Protein 2ZC2 (pdb70)

Foldseek 3Di:
DVLVVLLCVLVVHDDPVVVVVVVCLCPVVVAASVNLVVLCVVCVVVVNNDDVSSVVSVVVCVVVVHRYVVVVND/DVLVVVLCVLQVHDDPVLVVVVVCCCPVVVAPSVVLSVLSVVCVVVVHRDSVSSVVVVVVCVVVVNRDVVSPPD

Solvent-accessible surface area: 9283 Å² total

InterPro domains:
  IPR006343 DnaB/C, C-terminal domain [PF07261] (129-200)
  IPR006343 DnaB/C, C-terminal domain [TIGR01446] (127-199)
  IPR034829 DnaD-like domain superfamily [G3DSA:1.10.10.630] (123-199)
  IPR034829 DnaD-like domain superfamily [SSF158499] (127-193)
  IPR036388 Winged helix-like DNA-binding domain superfamily [G3DSA:1.10.10.10] (1-121)
  IPR053162 DnaD [PTHR37293] (118-214)

Sequence (148 aa):
NALVEDFERELGRLSPFELEDLQKTVSDDKTDPDLVRSALREAVFNGKTNWNYIQAILRNWRHEGISTLRQVEENALVEDFERELGRLSPFELEDLQKTVSDDKTDPDLVRSALREAVFNGKTNWNYIQAILRNWRHEGISTLRQVEE

Radius of gyration: 17.24 Å; Cα contacts (8 Å, |Δi|>4): 129; chains: 2; bounding box: 50×41×27 Å

Nearest PDB structures (foldseek):
  2zc2-assembly1_A  TM=1.014E+00  e=4.450E-11  Streptococcus mutans UA159
  2zc2-assembly2_B  TM=8.152E-01  e=3.351E-09  Streptococcus mutans UA159
  2i5u-assembly1_A  TM=8.628E-01  e=7.362E-02  Enterococcus faecalis V583
  2zc2-assembly2_B  TM=1.014E+00  e=9.273E-11  Streptococcus mutans UA159
  2zc2-assembly1_A  TM=8.152E-01  e=1.524E-08  Streptococcus mutans UA159

Organism: Streptococcus mutans serotype c (strain ATCC 700610 / UA159) (NCBI:txid210007)

Secondary structure (DSSP, 8-state):
-HHHHHHHHHHT---HHHHHHHHIIIIIT---HHHHHHHHHHHHHHT---HHHHHHHHHHHHHTT--SHHHH--/-HHHHHHHHHHT---HHHHHHHHIIIIIS---HHHHHHHHHHHHHTT---HHHHHHHHHHHHHTT--STTTTT-

CATH classification: 1.10.10.630

Structure (mmCIF, N/CA/C/O backbone):
data_2ZC2
#
_entry.id   2ZC2
#
_cell.length_a   81.701
_cell.length_b   81.701
_cell.length_c   52.464
_cell.angle_alpha   90.000
_cell.angle_beta   90.000
_cell.angle_gamma   90.000
#
_symmetry.space_group_name_H-M   'P 41 21 2'
#
loop_
_entity.id
_entity.type
_entity.pdbx_description
1 polymer 'DnaD-like replication protein'
2 non-polymer 'ZINC ION'
3 water water
#
loop_
_atom_site.group_PDB
_atom_site.id
_atom_site.type_symbol
_atom_site.label_atom_id
_atom_site.label_alt_id
_atom_site.label_comp_id
_atom_site.label_asym_id
_atom_site.label_entity_id
_atom_site.label_seq_id
_atom_site.pdbx_PDB_ins_code
_atom_site.Cartn_x
_atom_site.Cartn_y
_atom_site.Cartn_z
_atom_site.occupancy
_atom_site.B_iso_or_equiv
_atom_site.auth_seq_id
_atom_site.auth_comp_id
_atom_site.auth_asym_id
_atom_site.auth_atom_id
_atom_site.pdbx_PDB_model_num
ATOM 1 N N . ASN A 1 4 ? 0.135 14.850 1.724 1.00 38.24 125 ASN A N 1
ATOM 2 C CA . ASN A 1 4 ? 1.020 16.043 1.882 1.00 37.57 125 ASN A CA 1
ATOM 3 C C . ASN A 1 4 ? 2.261 15.450 2.525 1.00 36.08 125 ASN A C 1
ATOM 4 O O . ASN A 1 4 ? 2.157 14.864 3.612 1.00 36.30 125 ASN A O 1
ATOM 9 N N . ALA A 1 5 ? 3.415 15.546 1.858 1.00 33.96 126 ALA A N 1
ATOM 10 C CA . ALA A 1 5 ? 4.630 14.934 2.397 1.00 31.97 126 ALA A CA 1
ATOM 11 C C . ALA A 1 5 ? 5.019 15.528 3.740 1.00 29.86 126 ALA A C 1
ATOM 12 O O . ALA A 1 5 ? 5.374 14.783 4.648 1.00 29.52 126 ALA A O 1
ATOM 14 N N . LEU A 1 6 ? 4.949 16.853 3.839 1.00 27.32 127 LEU A N 1
ATOM 15 C CA . LEU A 1 6 ? 5.246 17.587 5.070 1.00 26.86 127 LEU A CA 1
ATOM 16 C C . LEU A 1 6 ? 4.410 17.105 6.272 1.00 26.09 127 LEU A C 1
ATOM 17 O O . LEU A 1 6 ? 4.944 16.652 7.266 1.00 24.91 127 LEU A O 1
ATOM 22 N N . VAL A 1 7 ? 3.094 17.144 6.150 1.00 25.65 128 VAL A N 1
ATOM 23 C CA . VAL A 1 7 ? 2.195 16.586 7.166 1.00 24.65 128 VAL A CA 1
ATOM 24 C C . VAL A 1 7 ? 2.665 15.152 7.475 1.00 25.00 128 VAL A C 1
ATOM 25 O O . VAL A 1 7 ? 2.786 14.746 8.616 1.00 25.44 128 VAL A O 1
ATOM 29 N N . GLU A 1 8 ? 2.953 14.375 6.441 1.00 24.95 129 GLU A N 1
ATOM 30 C CA . GLU A 1 8 ? 3.370 12.997 6.622 1.00 25.98 129 GLU A CA 1
ATOM 31 C C . GLU A 1 8 ? 4.694 12.882 7.411 1.00 23.53 129 GLU A C 1
ATOM 32 O O . GLU A 1 8 ? 4.818 11.998 8.259 1.00 23.50 129 GLU A O 1
ATOM 38 N N . ASP A 1 9 ? 5.646 13.789 7.155 1.00 21.29 130 ASP A N 1
ATOM 39 C CA . ASP A 1 9 ? 6.872 13.903 7.977 1.00 20.80 130 ASP A CA 1
ATOM 40 C C . ASP A 1 9 ? 6.512 14.147 9.460 1.00 19.86 130 ASP A C 1
ATOM 41 O O . ASP A 1 9 ? 6.933 13.414 10.339 1.00 19.96 130 ASP A O 1
ATOM 46 N N . PHE A 1 10 ? 5.689 15.166 9.703 1.00 18.00 131 PHE A N 1
ATOM 47 C CA . PHE A 1 10 ? 5.241 15.501 11.042 1.00 16.81 131 PHE A CA 1
ATOM 48 C C . PHE A 1 10 ? 4.610 14.349 11.771 1.00 17.93 131 PHE A C 1
ATOM 49 O O . PHE A 1 10 ? 4.939 14.089 12.908 1.00 14.72 131 PHE A O 1
ATOM 57 N N . GLU A 1 11 ? 3.692 13.636 11.106 1.00 19.65 132 GLU A N 1
ATOM 58 C CA . GLU A 1 11 ? 2.940 12.578 11.770 1.00 20.63 132 GLU A CA 1
ATOM 59 C C . GLU A 1 11 ? 3.811 11.417 12.047 1.00 20.99 132 GLU A C 1
ATOM 60 O O . GLU A 1 11 ? 3.724 10.818 13.111 1.00 20.82 132 GLU A O 1
ATOM 66 N N . ARG A 1 12 ? 4.767 11.137 11.152 1.00 21.91 133 ARG A N 1
ATOM 67 C CA . ARG A 1 12 ? 5.670 9.997 11.424 1.00 21.99 133 ARG A CA 1
ATOM 68 C C . ARG A 1 12 ? 6.560 10.306 12.616 1.00 22.24 133 ARG A C 1
ATOM 69 O O . ARG A 1 12 ? 6.753 9.464 13.480 1.00 22.12 133 ARG A O 1
ATOM 77 N N . GLU A 1 13 ? 7.144 11.516 12.669 1.00 21.37 134 GLU A N 1
ATOM 78 C CA . GLU A 1 13 ? 8.059 11.822 13.781 1.00 20.00 134 GLU A CA 1
ATOM 79 C C . GLU A 1 13 ? 7.312 11.992 15.066 1.00 21.65 134 GLU A C 1
ATOM 80 O O . GLU A 1 13 ? 7.839 11.642 16.160 1.00 19.86 134 GLU A O 1
ATOM 86 N N . LEU A 1 14 ? 6.121 12.607 14.969 1.00 21.52 135 LEU A N 1
ATOM 87 C CA . LEU A 1 14 ? 5.302 12.828 16.186 1.00 22.89 135 LEU A CA 1
ATOM 88 C C . LEU A 1 14 ? 4.640 11.507 16.607 1.00 24.24 135 LEU A C 1
ATOM 89 O O . LEU A 1 14 ? 4.188 11.359 17.727 1.00 24.90 135 LEU A O 1
ATOM 94 N N . GLY A 1 15 ? 4.625 10.515 15.712 1.00 25.60 136 GLY A N 1
ATOM 95 C CA . GLY A 1 15 ? 3.901 9.274 15.991 1.00 27.57 136 GLY A CA 1
ATOM 96 C C . GLY A 1 15 ? 2.393 9.452 16.250 1.00 29.18 136 GLY A C 1
ATOM 97 O O . GLY A 1 15 ? 1.828 8.775 17.088 1.00 29.61 136 GLY A O 1
ATOM 98 N N . ARG A 1 16 ? 1.749 10.364 15.543 1.00 29.77 137 ARG A N 1
ATOM 99 C CA . ARG A 1 16 ? 0.330 10.608 15.760 1.00 30.91 137 ARG A CA 1
ATOM 100 C C . ARG A 1 16 ? -0.138 11.492 14.645 1.00 31.63 137 ARG A C 1
ATOM 101 O O . ARG A 1 16 ? 0.667 12.130 13.970 1.00 31.14 137 ARG A O 1
ATOM 122 N N . LEU A 1 18 ? -1.871 14.788 12.968 1.00 29.08 139 LEU A N 1
ATOM 123 C CA . LEU A 1 18 ? -2.034 16.172 13.351 1.00 27.69 139 LEU A CA 1
ATOM 124 C C . LEU A 1 18 ? -3.504 16.460 13.638 1.00 27.75 139 LEU A C 1
ATOM 125 O O . LEU A 1 18 ? -4.385 15.969 12.938 1.00 27.54 139 LEU A O 1
ATOM 130 N N . SER A 1 19 ? -3.743 17.266 14.663 1.00 26.17 140 SER A N 1
ATOM 131 C CA . SER A 1 19 ? -5.063 17.804 14.948 1.00 24.52 140 SER A CA 1
ATOM 132 C C . SER A 1 19 ? -5.481 18.815 13.836 1.00 24.39 140 SER A C 1
ATOM 133 O O . SER A 1 19 ? -4.613 19.392 13.158 1.00 23.75 140 SER A O 1
ATOM 136 N N . PRO A 1 20 ? -6.818 19.100 13.678 1.00 25.15 141 PRO A N 1
ATOM 137 C CA . PRO A 1 20 ? -7.234 20.198 12.791 1.00 24.68 141 PRO A CA 1
ATOM 138 C C . PRO A 1 20 ? -6.522 21.502 13.021 1.00 23.94 141 PRO A C 1
ATOM 139 O O . PRO A 1 20 ? -6.184 22.208 12.033 1.00 24.36 141 PRO A O 1
ATOM 143 N N . PHE A 1 21 ? -6.314 21.867 14.309 1.00 22.53 142 PHE A N 1
ATOM 144 C CA . PHE A 1 21 ? -5.641 23.086 14.638 1.00 19.45 142 PHE A CA 1
ATOM 145 C C . PHE A 1 21 ? -4.177 23.095 14.156 1.00 19.30 142 PHE A C 1
ATOM 146 O O . PHE A 1 21 ? -3.666 24.100 13.635 1.00 19.44 142 PHE A O 1
ATOM 154 N N . GLU A 1 22 ? -3.492 21.980 14.315 1.00 19.59 143 GLU A N 1
ATOM 155 C CA . GLU A 1 22 ? -2.082 21.864 13.844 1.00 19.37 143 GLU A CA 1
ATOM 156 C C . GLU A 1 22 ? -2.053 21.862 12.320 1.00 20.16 143 GLU A C 1
ATOM 157 O O . GLU A 1 22 ? -1.228 22.558 11.716 1.00 21.60 143 GLU A O 1
ATOM 163 N N . LEU A 1 23 ? -2.967 21.110 11.681 1.00 21.06 144 LEU A N 1
ATOM 164 C CA . LEU A 1 23 ? -3.059 21.124 10.216 1.00 22.14 144 LEU A CA 1
ATOM 165 C C . LEU A 1 23 ? -3.241 22.528 9.731 1.00 22.37 144 LEU A C 1
ATOM 166 O O . LEU A 1 23 ? -2.538 22.947 8.839 1.00 21.48 144 LEU A O 1
ATOM 171 N N . GLU A 1 24 ? -4.144 23.278 10.388 1.00 22.74 145 GLU A N 1
ATOM 172 C CA . GLU A 1 24 ? -4.431 24.666 10.021 1.00 24.10 145 GLU A CA 1
ATOM 173 C C . GLU A 1 24 ? -3.257 25.592 10.307 1.00 23.01 145 GLU A C 1
ATOM 174 O O . GLU A 1 24 ? -2.923 26.500 9.542 1.00 23.18 145 GLU A O 1
ATOM 180 N N . ASP A 1 25 ? -2.584 25.358 11.428 1.00 23.18 146 ASP A N 1
ATOM 181 C CA . ASP A 1 25 ? -1.373 26.120 11.745 1.00 22.71 146 ASP A CA 1
ATOM 182 C C . ASP A 1 25 ? -0.307 25.957 10.702 1.00 22.03 146 ASP A C 1
ATOM 183 O O . ASP A 1 25 ? 0.326 26.932 10.298 1.00 21.58 146 ASP A O 1
ATOM 188 N N . LEU A 1 26 ? -0.083 24.728 10.28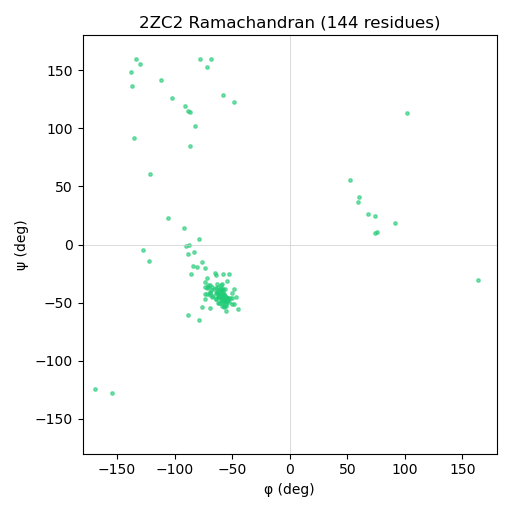6 1.00 22.61 147 LEU A N 1
ATOM 189 C CA . LEU A 1 26 ? 0.878 24.466 9.204 1.00 24.22 147 LEU A CA 1
ATOM 190 C C . LEU A 1 26 ? 0.511 25.187 7.900 1.00 24.95 147 LEU A C 1
ATOM 191 O O . LEU A 1 26 ? 1.372 25.791 7.268 1.00 25.49 147 LEU A O 1
ATOM 196 N N . GLN A 1 27 ? -0.767 25.107 7.496 1.00 27.08 148 GLN A N 1
ATOM 197 C CA . GLN A 1 27 ? -1.261 25.810 6.275 1.00 27.87 148 GLN A CA 1
ATOM 198 C C . GLN A 1 27 ? -0.971 27.264 6.344 1.00 27.84 148 GLN A C 1
ATOM 199 O O . GLN A 1 27 ? -0.460 27.857 5.382 1.00 26.77 148 GLN A O 1
ATOM 205 N N . LYS A 1 28 ? -1.284 27.835 7.506 1.00 28.32 149 LYS A N 1
ATOM 206 C CA . LYS A 1 28 ? -1.047 29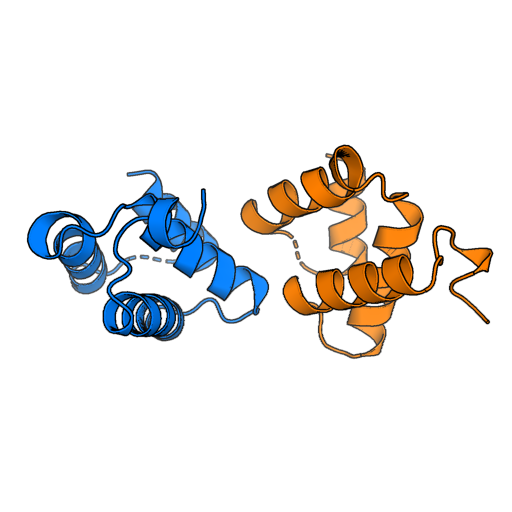.249 7.770 1.00 29.02 149 LYS A CA 1
ATOM 207 C C . LYS A 1 28 ? 0.405 29.673 7.641 1.00 29.03 149 LYS A C 1
ATOM 208 O O . LYS A 1 28 ? 0.706 30.621 6.907 1.00 28.80 149 LYS A O 1
ATOM 214 N N . THR A 1 29 ? 1.307 28.973 8.331 1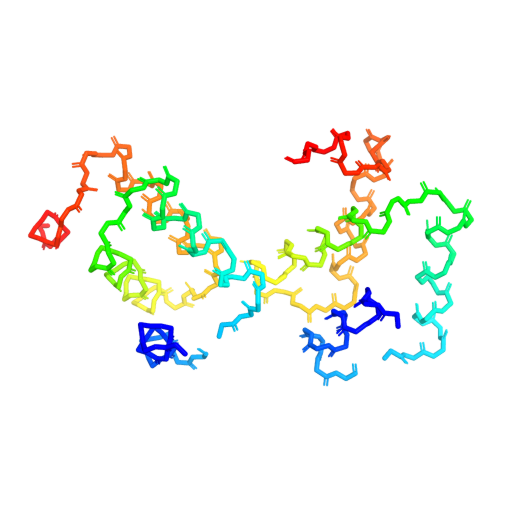.00 29.66 150 THR A N 1
ATOM 215 C CA . THR A 1 29 ? 2.732 29.294 8.281 1.00 30.06 150 THR A CA 1
ATOM 216 C C . THR A 1 29 ? 3.276 29.237 6.855 1.00 30.34 150 THR A C 1
ATOM 217 O O . THR A 1 29 ? 4.091 30.082 6.457 1.00 32.20 150 THR A O 1
ATOM 221 N N . VAL A 1 30 ? 2.853 28.234 6.093 1.00 31.25 151 VAL A N 1
ATOM 222 C CA . VAL A 1 30 ? 3.356 28.002 4.716 1.00 31.71 151 VAL A CA 1
ATOM 223 C C . VAL A 1 30 ? 2.746 28.991 3.692 1.00 32.53 151 VAL A C 1
ATOM 224 O O . VAL A 1 30 ? 3.468 29.700 2.986 1.00 32.75 151 VAL A O 1
ATOM 228 N N . SER A 1 31 ? 1.430 29.063 3.644 1.00 33.35 152 SER A N 1
ATOM 229 C CA . SER A 1 31 ? 0.749 30.065 2.782 1.00 35.89 152 SER A CA 1
ATOM 230 C C . SER A 1 31 ? 0.709 31.466 3.356 1.00 36.68 152 SER A C 1
ATOM 231 O O . SER A 1 31 ? 1.319 32.378 2.770 1.00 38.36 152 SER A O 1
ATOM 234 N N . ASP A 1 32 ? 0.011 31.669 4.482 1.00 37.17 153 ASP A N 1
ATOM 235 C CA . ASP A 1 32 ? -0.152 33.036 5.020 1.00 37.36 153 ASP A CA 1
ATOM 236 C C . ASP A 1 32 ? 1.173 33.735 5.293 1.00 36.91 153 ASP A C 1
ATOM 237 O O . ASP A 1 32 ? 1.418 34.852 4.813 1.00 37.88 153 ASP A O 1
ATOM 242 N N . ASP A 1 33 ? 2.031 33.077 6.062 1.00 35.77 154 ASP A N 1
ATOM 243 C CA . ASP A 1 33 ? 3.277 33.680 6.485 1.00 33.70 154 ASP A CA 1
ATOM 244 C C . ASP A 1 33 ? 4.396 33.456 5.486 1.00 32.69 154 ASP A C 1
ATOM 245 O O . ASP A 1 33 ? 5.518 33.917 5.708 1.00 32.40 154 ASP A O 1
ATOM 250 N N . LYS A 1 34 ? 4.090 32.745 4.397 1.00 31.72 155 LYS A N 1
ATOM 251 C CA . LYS A 1 34 ? 5.045 32.560 3.291 1.00 31.51 155 LYS A CA 1
ATOM 252 C C . LYS A 1 34 ? 6.342 31.858 3.739 1.00 29.68 155 LYS A C 1
ATOM 253 O O . LYS A 1 34 ? 7.430 32.298 3.379 1.00 30.49 155 LYS A O 1
ATOM 259 N N . THR A 1 35 ? 6.209 30.853 4.597 1.00 27.22 156 THR A N 1
ATOM 260 C CA . THR A 1 35 ? 7.327 30.047 5.097 1.00 25.86 156 THR A CA 1
ATOM 261 C C . THR A 1 35 ? 7.493 28.848 4.157 1.00 23.77 156 THR A C 1
ATOM 262 O O . THR A 1 35 ? 6.532 28.082 3.920 1.00 21.62 156 THR A O 1
ATOM 266 N N . ASP A 1 36 ? 8.664 28.773 3.548 1.00 20.44 157 ASP A N 1
ATOM 267 C CA . ASP A 1 36 ? 9.054 27.614 2.703 1.00 20.40 157 ASP A CA 1
ATOM 268 C C . ASP A 1 36 ? 8.779 26.301 3.429 1.00 20.31 157 ASP A C 1
ATOM 269 O O . ASP A 1 36 ? 9.243 26.136 4.547 1.00 20.79 157 ASP A O 1
ATOM 274 N N . PRO A 1 37 ? 7.962 25.387 2.841 1.00 19.94 158 PRO A N 1
ATOM 275 C CA . PRO A 1 37 ? 7.767 24.074 3.519 1.00 19.66 158 PRO A CA 1
ATOM 276 C C . PRO A 1 37 ? 9.092 23.355 3.864 1.00 20.36 158 PRO A C 1
ATOM 277 O O . PRO A 1 37 ? 9.095 22.584 4.809 1.00 18.25 158 PRO A O 1
ATOM 281 N N . ASP A 1 38 ? 10.199 23.625 3.131 1.00 19.08 159 ASP A N 1
ATOM 282 C CA . ASP A 1 38 ? 11.445 22.919 3.431 1.00 20.18 159 ASP A CA 1
ATOM 283 C C . ASP A 1 38 ? 12.168 23.516 4.610 1.00 19.33 159 ASP A C 1
ATOM 284 O O . ASP A 1 38 ? 12.965 22.852 5.219 1.00 19.51 159 ASP A O 1
ATOM 289 N N . LEU A 1 39 ? 11.826 24.765 4.932 1.00 18.44 160 LEU A N 1
ATOM 290 C CA . LEU A 1 39 ? 12.248 25.378 6.165 1.00 16.85 160 LEU A CA 1
ATOM 291 C C . LEU A 1 39 ? 11.504 24.788 7.377 1.00 16.57 160 LEU A C 1
ATOM 292 O O . LEU A 1 39 ? 12.127 24.529 8.441 1.00 16.95 160 LEU A O 1
ATOM 297 N N . VAL A 1 40 ? 10.193 24.597 7.218 1.00 16.82 161 VAL A N 1
ATOM 298 C CA . VAL A 1 40 ? 9.388 23.869 8.203 1.00 16.30 161 VAL A CA 1
ATOM 299 C C . VAL A 1 40 ? 9.955 22.463 8.478 1.00 16.31 161 VAL A C 1
ATOM 300 O O . VAL A 1 40 ? 10.149 22.049 9.633 1.00 13.87 161 VAL A O 1
ATOM 304 N N . ARG A 1 41 ? 10.201 21.723 7.398 1.00 16.74 162 ARG A N 1
ATOM 305 C CA . ARG A 1 41 ? 10.786 20.425 7.490 1.00 16.77 162 ARG A CA 1
ATOM 306 C C . ARG A 1 41 ? 12.170 20.471 8.186 1.00 16.13 162 ARG A C 1
ATOM 307 O O . ARG A 1 41 ? 12.494 19.558 8.989 1.00 15.13 162 ARG A O 1
ATOM 315 N N . SER A 1 42 ? 12.981 21.492 7.918 1.00 13.49 163 SER A N 1
ATOM 316 C CA . SER A 1 42 ? 14.252 21.519 8.650 1.00 14.69 163 SER A CA 1
ATOM 317 C C . SER A 1 42 ? 14.146 21.903 10.140 1.00 12.62 163 SER A C 1
ATOM 318 O O . SER A 1 42 ? 15.006 21.512 10.926 1.00 10.73 163 SER A O 1
ATOM 321 N N . ALA A 1 43 ? 13.046 22.561 10.531 1.00 12.80 164 ALA A N 1
ATOM 322 C CA . ALA A 1 43 ? 12.748 22.747 11.975 1.00 12.05 164 ALA A CA 1
ATOM 323 C C . ALA A 1 43 ? 12.378 21.425 12.594 1.00 12.90 164 ALA A C 1
ATOM 324 O O . ALA A 1 43 ? 12.816 21.107 13.705 1.00 13.55 164 ALA A O 1
ATOM 326 N N . LEU A 1 44 ? 11.594 20.621 11.864 1.00 11.74 165 LEU A N 1
ATOM 327 C CA . LEU A 1 44 ? 11.230 19.314 12.293 1.00 11.30 165 LEU A CA 1
ATOM 328 C C . LEU A 1 44 ? 12.529 18.447 12.416 1.00 12.66 165 LEU A C 1
ATOM 329 O O . LEU A 1 44 ? 12.715 17.760 13.410 1.00 12.36 165 LEU A O 1
ATOM 334 N N . ARG A 1 45 ? 13.355 18.451 11.379 1.00 13.36 166 ARG A N 1
ATOM 335 C CA . ARG A 1 45 ? 14.655 17.756 11.407 1.00 15.17 166 ARG A CA 1
ATOM 336 C C . ARG A 1 45 ? 15.423 18.088 12.656 1.00 13.46 166 ARG A C 1
ATOM 337 O O . ARG A 1 45 ? 15.950 17.209 13.299 1.00 14.01 166 ARG A O 1
ATOM 345 N N . GLU A 1 46 ? 15.562 19.381 12.934 1.00 14.57 167 GLU A N 1
ATOM 346 C CA . GLU A 1 46 ? 16.355 19.852 14.080 1.00 15.99 167 GLU A CA 1
ATOM 347 C C . GLU A 1 46 ? 15.743 19.381 15.431 1.00 15.79 167 GLU A C 1
ATOM 348 O O . GLU A 1 46 ? 16.445 18.959 16.354 1.00 15.56 167 GLU A O 1
ATOM 354 N N . ALA A 1 47 ? 14.416 19.365 15.514 1.00 14.36 168 ALA A N 1
ATOM 355 C CA . ALA A 1 47 ? 13.758 18.864 16.717 1.00 13.99 168 ALA A CA 1
ATOM 356 C C . ALA A 1 47 ? 14.085 17.333 16.875 1.00 13.19 168 ALA A C 1
ATOM 357 O O . ALA A 1 47 ? 14.380 16.839 17.942 1.00 14.34 168 ALA A O 1
ATOM 359 N N . VAL A 1 48 ? 13.952 16.588 15.803 1.00 13.15 169 VAL A N 1
ATOM 360 C CA . VAL A 1 48 ? 14.368 15.196 15.799 1.00 13.99 169 VAL A CA 1
ATOM 361 C C . VAL A 1 48 ? 15.825 15.033 16.277 1.00 13.64 169 VAL A C 1
ATOM 362 O O . VAL A 1 48 ? 16.104 14.144 17.075 1.00 13.43 169 VAL A O 1
ATOM 366 N N . PHE A 1 49 ? 16.741 15.820 15.713 1.00 11.95 170 PHE A N 1
ATOM 367 C CA . PHE A 1 49 ? 18.191 15.654 15.984 1.00 13.37 170 PHE A CA 1
ATOM 368 C C . PHE A 1 49 ? 18.461 15.967 17.444 1.00 14.19 170 PHE A C 1
ATOM 369 O O . PHE A 1 49 ? 19.483 15.522 18.028 1.00 14.73 170 PHE A O 1
ATOM 377 N N . ASN A 1 50 ? 17.577 16.774 18.039 1.00 15.74 171 ASN A N 1
ATOM 378 C CA . ASN A 1 50 ? 17.704 17.119 19.467 1.00 17.98 171 ASN A CA 1
ATOM 379 C C . ASN A 1 50 ? 17.012 16.148 20.413 1.00 18.14 171 ASN A C 1
ATOM 380 O O . ASN A 1 50 ? 17.187 16.230 21.600 1.00 19.09 171 ASN A O 1
ATOM 385 N N . GLY A 1 51 ? 16.242 15.217 19.886 1.00 17.74 172 GLY A N 1
ATOM 386 C CA . GLY A 1 51 ? 15.499 14.269 20.691 1.00 18.80 172 GLY A CA 1
ATOM 387 C C . GLY A 1 51 ? 14.301 14.971 21.354 1.00 21.34 172 GLY A C 1
ATOM 388 O O . GLY A 1 51 ? 13.798 14.524 22.377 1.00 22.55 172 GLY A O 1
ATOM 389 N N . LYS A 1 52 ? 13.842 16.052 20.744 1.00 20.50 173 LYS A N 1
ATOM 390 C CA . LYS A 1 52 ? 12.736 16.828 21.235 1.00 21.90 173 LYS A CA 1
ATOM 391 C C . LYS A 1 52 ? 11.599 16.912 20.226 1.00 21.39 173 LYS A C 1
ATOM 392 O O . LYS A 1 52 ? 11.234 18.029 19.787 1.00 21.65 173 LYS A O 1
ATOM 398 N N . THR A 1 53 ? 11.033 15.754 19.858 1.00 19.99 174 THR A N 1
ATOM 399 C CA . THR A 1 53 ? 10.033 15.771 18.826 1.00 20.26 174 THR A CA 1
ATOM 400 C C . THR A 1 53 ? 8.661 16.052 19.507 1.00 18.72 174 THR A C 1
ATOM 401 O O . THR A 1 53 ? 7.911 15.145 19.844 1.00 17.94 174 THR A O 1
ATOM 405 N N . ASN A 1 54 ? 8.378 17.325 19.702 1.00 16.55 175 ASN A N 1
ATOM 406 C CA . ASN 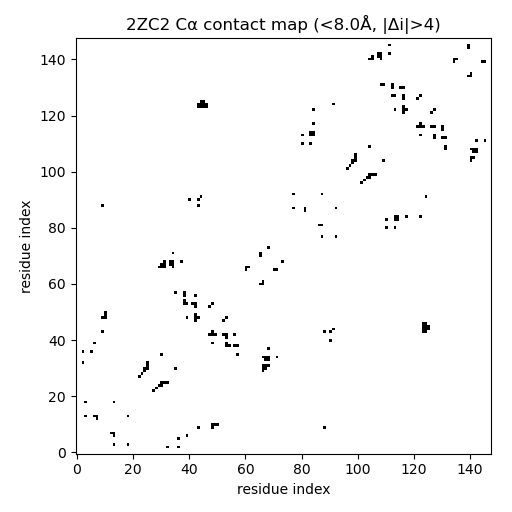A 1 54 ? 7.056 17.771 20.111 1.00 15.87 175 ASN A CA 1
ATOM 407 C C . ASN A 1 54 ? 6.641 19.017 19.359 1.00 15.17 175 ASN A C 1
ATOM 408 O O . ASN A 1 54 ? 7.506 19.815 18.960 1.00 14.06 175 ASN A O 1
ATOM 413 N N . TRP A 1 55 ? 5.333 19.163 19.117 1.00 13.34 176 TRP A N 1
ATOM 414 C CA . TRP A 1 55 ? 4.822 20.311 18.332 1.00 13.50 176 TRP A CA 1
ATOM 415 C C . TRP A 1 55 ? 5.410 21.642 18.702 1.00 12.41 176 TRP A C 1
ATOM 416 O O . TRP A 1 55 ? 5.883 22.367 17.853 1.00 12.07 176 TRP A O 1
ATOM 427 N N . ASN A 1 56 ? 5.305 22.009 19.986 1.00 11.57 177 ASN A N 1
ATOM 428 C CA . ASN A 1 56 ? 5.740 23.332 20.493 1.00 11.46 177 ASN A CA 1
ATOM 429 C C . ASN A 1 56 ? 7.211 23.603 20.287 1.00 10.73 177 ASN A C 1
ATOM 430 O O . ASN A 1 56 ? 7.616 24.719 19.923 1.00 10.73 177 ASN A O 1
ATOM 435 N N . TYR A 1 57 ? 8.027 22.593 20.546 1.00 11.84 178 TYR A N 1
ATOM 436 C CA . TYR A 1 57 ? 9.477 22.730 20.277 1.00 12.41 178 TYR A CA 1
ATOM 437 C C . TYR A 1 57 ? 9.807 23.042 18.824 1.00 11.19 178 TYR A C 1
ATOM 438 O O . TYR A 1 57 ? 10.608 23.941 18.521 1.00 12.04 178 TYR A O 1
ATOM 447 N N . ILE A 1 58 ? 9.199 22.320 17.901 1.00 11.17 179 ILE A N 1
ATOM 448 C CA . ILE A 1 58 ? 9.335 22.627 16.459 1.00 11.66 179 ILE A CA 1
ATOM 449 C C . ILE A 1 58 ? 8.902 24.051 16.133 1.00 11.49 179 ILE A C 1
ATOM 450 O O . ILE A 1 58 ? 9.596 24.809 15.489 1.00 11.99 179 ILE A O 1
ATOM 455 N N . GLN A 1 59 ? 7.739 24.449 16.618 1.00 12.60 180 GLN A N 1
ATOM 456 C CA . GLN A 1 59 ? 7.311 25.857 16.440 1.00 14.58 180 GLN A CA 1
ATOM 457 C C . GLN A 1 59 ? 8.251 26.885 17.042 1.00 14.31 180 GLN A C 1
ATOM 458 O O . GLN A 1 59 ? 8.399 27.903 16.463 1.00 12.86 180 GLN A O 1
ATOM 464 N N . ALA A 1 60 ? 8.827 26.631 18.222 1.00 15.31 181 ALA A N 1
ATOM 465 C CA . ALA A 1 60 ? 9.843 27.549 18.792 1.00 15.75 181 ALA A CA 1
ATOM 466 C C . ALA A 1 60 ? 11.090 27.703 17.869 1.00 16.95 181 ALA A C 1
ATOM 467 O O . ALA A 1 60 ? 11.626 28.818 17.652 1.00 16.09 181 ALA A O 1
ATOM 469 N N . ILE A 1 61 ? 11.542 26.588 17.302 1.00 18.23 182 ILE A N 1
ATOM 470 C CA . ILE A 1 61 ? 12.595 26.666 16.273 1.00 19.82 182 ILE A CA 1
ATOM 471 C C . ILE A 1 61 ? 12.194 27.579 15.131 1.00 19.86 182 ILE A C 1
ATOM 472 O O . ILE A 1 61 ? 12.959 28.470 14.782 1.00 21.19 182 ILE A O 1
ATOM 477 N N . LEU A 1 62 ? 10.997 27.404 14.571 1.00 20.91 183 LEU A N 1
ATOM 478 C CA . LEU A 1 62 ? 10.517 28.264 13.503 1.00 20.90 183 LEU A CA 1
ATOM 479 C C . LEU A 1 62 ? 10.433 29.735 13.916 1.00 23.31 183 LEU A C 1
ATOM 480 O O . LEU A 1 62 ? 10.765 30.621 13.113 1.00 21.75 183 LEU A O 1
ATOM 485 N N . ARG A 1 63 ? 9.975 29.992 15.151 1.00 23.61 184 ARG A N 1
ATOM 486 C CA . ARG A 1 63 ? 9.871 31.377 15.679 1.00 25.73 184 ARG A CA 1
ATOM 487 C C . ARG A 1 63 ? 11.212 32.023 15.864 1.00 24.79 184 ARG A C 1
ATOM 488 O O . ARG A 1 63 ? 11.386 33.183 15.557 1.00 26.69 184 ARG A O 1
ATOM 496 N N . ASN A 1 64 ? 12.164 31.303 16.418 1.00 27.13 185 ASN A N 1
ATOM 497 C CA . ASN A 1 64 ? 13.504 31.861 16.489 1.00 28.99 185 ASN A CA 1
ATOM 498 C C . ASN A 1 64 ? 14.019 32.234 15.083 1.00 29.07 185 ASN A C 1
ATOM 499 O O . ASN A 1 64 ? 14.522 33.340 14.901 1.00 29.39 185 ASN A O 1
ATOM 504 N N . TRP A 1 65 ? 13.836 31.368 14.085 1.00 28.82 186 TRP A N 1
ATOM 505 C CA . TRP A 1 65 ? 14.207 31.701 12.690 1.00 30.45 186 TRP A CA 1
ATOM 506 C C . TRP A 1 65 ? 13.432 32.896 12.127 1.00 31.56 186 TRP A C 1
ATOM 507 O O . TRP A 1 65 ? 14.020 33.762 11.518 1.00 31.72 186 TRP A O 1
ATOM 518 N N . ARG A 1 66 ? 12.122 32.958 12.340 1.00 32.93 187 ARG A N 1
ATOM 519 C CA . ARG A 1 66 ? 11.363 34.112 11.879 1.00 35.89 187 ARG A CA 1
ATOM 520 C C . ARG A 1 66 ? 11.821 35.456 12.473 1.00 37.10 187 ARG A C 1
ATOM 521 O O . ARG A 1 66 ? 11.764 36.489 11.789 1.00 37.24 187 ARG A O 1
ATOM 529 N N . HIS A 1 67 ? 12.257 35.435 13.741 1.00 38.47 188 HIS A N 1
ATOM 530 C CA . HIS A 1 67 ? 12.748 36.628 14.466 1.00 39.99 188 HIS A CA 1
ATOM 531 C C . HIS A 1 67 ? 13.929 37.238 13.754 1.00 40.36 188 HIS A C 1
ATOM 532 O O . HIS A 1 67 ? 14.146 38.457 13.819 1.00 40.69 188 HIS A O 1
ATOM 539 N N . GLU A 1 68 ? 14.724 36.358 13.152 1.00 40.40 189 GLU A N 1
ATOM 540 C CA . GLU A 1 68 ? 15.936 36.717 12.431 1.00 41.07 189 GLU A CA 1
ATOM 541 C C . GLU A 1 68 ? 15.647 36.952 10.939 1.00 40.38 189 GLU A C 1
ATOM 542 O O . GLU A 1 68 ? 16.569 37.029 10.130 1.00 40.41 189 GLU A O 1
ATOM 548 N N . GLY A 1 69 ? 14.366 37.086 10.599 1.00 39.21 190 GLY A N 1
ATOM 549 C CA . GLY A 1 69 ? 13.962 37.394 9.236 1.00 37.91 190 GLY A CA 1
ATOM 550 C C . GLY A 1 69 ? 14.080 36.224 8.260 1.00 37.39 190 GLY A C 1
ATOM 551 O O . GLY A 1 69 ? 13.896 36.420 7.040 1.00 37.05 190 GLY A O 1
ATOM 552 N N . ILE A 1 70 ? 14.344 35.021 8.801 1.00 35.69 191 ILE A N 1
ATOM 553 C CA . ILE A 1 70 ? 14.477 33.783 8.014 1.00 34.06 191 ILE A CA 1
ATOM 554 C C . ILE A 1 70 ? 13.148 33.048 7.803 1.00 33.21 191 ILE A C 1
ATOM 555 O O . ILE A 1 70 ? 12.534 32.518 8.769 1.00 32.56 191 ILE A O 1
ATOM 560 N N . SER A 1 71 ? 12.737 32.985 6.530 1.00 31.00 192 SER A N 1
ATOM 561 C CA . SER A 1 71 ? 11.511 32.310 6.114 1.00 29.26 192 SER A CA 1
ATOM 562 C C . SER A 1 71 ? 11.750 31.288 4.969 1.00 27.11 192 SER A C 1
ATOM 563 O O . SER A 1 71 ? 10.863 30.569 4.572 1.00 26.34 192 SER A O 1
ATOM 566 N N . THR A 1 72 ? 12.956 31.193 4.443 1.00 26.34 193 THR A N 1
ATOM 567 C CA . THR A 1 72 ? 13.144 30.193 3.418 1.00 25.31 193 THR A CA 1
ATOM 568 C C . THR A 1 72 ? 14.356 29.401 3.771 1.00 26.55 193 THR A C 1
ATOM 569 O O . THR A 1 72 ? 15.246 29.904 4.437 1.00 26.00 193 THR A O 1
ATOM 573 N N . LEU A 1 73 ? 14.414 28.173 3.285 1.00 28.36 194 LEU A N 1
ATOM 574 C CA . LEU A 1 73 ? 15.565 27.312 3.578 1.00 31.67 194 LEU A CA 1
ATOM 575 C C . LEU A 1 73 ? 16.917 27.826 3.025 1.00 32.68 194 LEU A C 1
ATOM 576 O O . LEU A 1 73 ? 17.925 27.762 3.732 1.00 32.39 194 LEU A O 1
ATOM 581 N N . ARG A 1 74 ? 16.930 28.352 1.792 1.00 34.09 195 ARG A N 1
ATOM 582 C CA . ARG A 1 74 ? 18.107 29.097 1.272 1.00 36.42 195 ARG A CA 1
ATOM 583 C C . ARG A 1 74 ? 18.685 30.139 2.266 1.00 36.98 195 ARG A C 1
ATOM 584 O O . ARG A 1 74 ? 19.906 30.241 2.407 1.00 37.41 195 ARG A O 1
ATOM 592 N N . GLN A 1 75 ? 17.817 30.925 2.898 1.00 37.93 196 GLN A N 1
ATOM 593 C CA . GLN A 1 75 ? 18.236 31.913 3.914 1.00 39.19 196 GLN A CA 1
ATOM 594 C C . GLN A 1 75 ? 18.999 31.249 5.083 1.00 40.99 196 GLN A C 1
ATOM 595 O O . GLN A 1 75 ? 19.995 31.791 5.563 1.00 40.86 196 GLN A O 1
ATOM 601 N N . VAL A 1 76 ? 18.551 30.051 5.489 1.00 43.22 197 VAL A N 1
ATOM 602 C CA . VAL A 1 76 ? 19.196 29.254 6.548 1.00 45.92 197 VAL A CA 1
ATOM 603 C C . VAL A 1 76 ? 20.357 28.418 5.963 1.00 48.01 197 VAL A C 1
ATOM 604 O O . VAL A 1 76 ? 21.220 27.928 6.712 1.00 48.21 197 VAL A O 1
ATOM 608 N N . GLU A 1 77 ? 20.317 28.259 4.629 1.00 50.60 198 GLU A N 1
ATOM 609 C CA . GLU A 1 77 ? 21.299 27.565 3.774 1.00 53.10 198 GLU A CA 1
ATOM 610 C C . GLU A 1 77 ? 20.835 26.152 3.342 1.00 53.92 198 GLU A C 1
ATOM 611 O O . GLU A 1 77 ? 20.683 25.237 4.161 1.00 54.43 198 GLU A O 1
ATOM 617 N N . GLU A 1 78 ? 20.594 26.003 2.040 1.00 54.95 199 GLU A N 1
ATOM 618 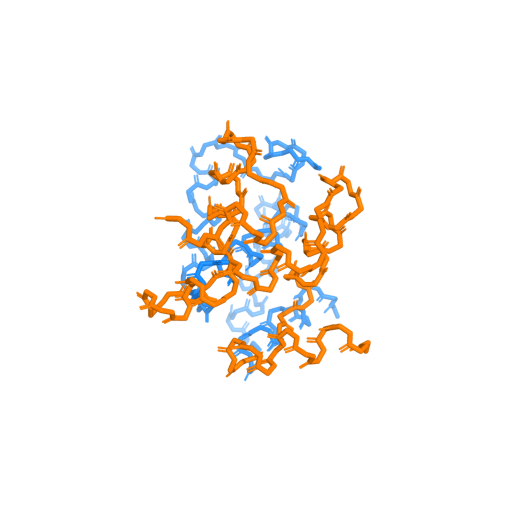C CA . GLU A 1 78 ? 20.095 24.760 1.430 1.00 55.56 199 GLU A CA 1
ATOM 619 C C . GLU A 1 78 ? 21.164 23.605 1.394 1.00 57.18 199 GLU A C 1
ATOM 620 O O . GLU A 1 78 ? 22.261 23.645 2.027 1.00 57.60 199 GLU A O 1
ATOM 627 N N . ASN B 1 4 ? 17.961 -1.952 5.514 1.00 43.90 125 ASN B N 1
ATOM 628 C CA . ASN B 1 4 ? 19.432 -1.821 5.256 1.00 42.20 125 ASN B CA 1
ATOM 629 C C . ASN B 1 4 ? 20.120 -2.420 6.474 1.00 41.44 125 ASN B C 1
ATOM 630 O O . ASN B 1 4 ? 19.691 -2.201 7.627 1.00 39.85 125 ASN B O 1
ATOM 635 N N . ALA B 1 5 ? 21.179 -3.189 6.210 1.00 39.89 126 ALA B N 1
ATOM 636 C CA . ALA B 1 5 ? 21.837 -4.013 7.221 1.00 37.86 126 ALA B CA 1
ATOM 637 C C . ALA B 1 5 ? 22.597 -3.208 8.290 1.00 36.56 126 ALA B C 1
ATOM 638 O O . ALA B 1 5 ? 22.344 -3.393 9.459 1.00 36.13 126 ALA B O 1
ATOM 640 N N . LEU B 1 6 ? 23.512 -2.332 7.889 1.00 34.57 127 LEU B N 1
ATOM 641 C CA . LEU B 1 6 ? 24.196 -1.438 8.826 1.00 34.13 127 LEU B CA 1
ATOM 642 C C . LEU B 1 6 ? 23.213 -0.634 9.673 1.00 31.67 127 LEU B C 1
ATOM 643 O O . LEU B 1 6 ? 23.354 -0.539 10.870 1.00 30.41 127 LEU B O 1
ATOM 648 N N . VAL B 1 7 ? 22.220 -0.044 9.025 1.00 30.50 128 VAL B N 1
ATOM 649 C CA . VAL B 1 7 ? 21.136 0.683 9.727 1.00 29.97 128 VAL B CA 1
ATOM 650 C C . VAL B 1 7 ? 20.466 -0.075 10.872 1.00 29.04 128 VAL B C 1
ATOM 651 O O . VAL B 1 7 ? 20.311 0.479 11.954 1.00 27.37 128 VAL B O 1
ATOM 655 N N . GLU B 1 8 ? 20.027 -1.314 10.624 1.00 28.53 129 GLU B N 1
ATOM 656 C CA . GLU B 1 8 ? 19.442 -2.144 11.702 1.00 29.92 129 GLU B CA 1
ATOM 657 C C . GLU B 1 8 ? 20.404 -2.472 12.868 1.00 28.25 129 GLU B C 1
ATOM 658 O O . GLU B 1 8 ? 20.012 -2.553 14.032 1.00 27.36 129 GLU B O 1
ATOM 664 N N . ASP B 1 9 ? 21.663 -2.682 12.509 1.00 28.07 130 ASP B N 1
ATOM 665 C CA . ASP B 1 9 ? 22.785 -2.835 13.451 1.00 28.40 130 ASP B CA 1
ATOM 666 C C . ASP B 1 9 ? 22.917 -1.565 14.304 1.00 26.83 130 ASP B C 1
ATOM 667 O O . ASP B 1 9 ? 22.981 -1.640 15.527 1.00 26.77 130 ASP B O 1
ATOM 672 N N . PHE B 1 10 ? 22.940 -0.387 13.647 1.00 25.89 131 PHE B N 1
ATOM 673 C CA . PHE B 1 10 ? 23.024 0.896 14.365 1.00 24.37 131 PHE B CA 1
ATOM 674 C C . PHE B 1 10 ? 21.854 1.084 15.293 1.00 24.01 131 PHE B C 1
ATOM 675 O O . PHE B 1 10 ? 21.998 1.579 16.393 1.00 23.07 131 PHE B O 1
ATOM 683 N N . GLU B 1 11 ? 20.677 0.645 14.885 1.00 24.84 132 GLU B N 1
ATOM 684 C CA . GLU B 1 11 ? 19.519 0.832 15.748 1.00 24.22 132 GLU B CA 1
ATOM 685 C C . GLU B 1 11 ? 19.532 -0.118 16.964 1.00 24.63 132 GLU B C 1
ATOM 686 O O . GLU B 1 11 ? 19.074 0.255 18.037 1.00 22.68 132 GLU B O 1
ATOM 692 N N . ARG B 1 12 ? 20.090 -1.328 16.778 1.00 24.83 133 ARG B N 1
ATOM 693 C CA . ARG B 1 12 ? 20.420 -2.239 17.892 1.00 25.71 133 ARG B CA 1
ATOM 694 C C . ARG B 1 12 ? 21.363 -1.536 18.834 1.00 22.91 133 ARG B C 1
ATOM 695 O O . ARG B 1 12 ? 21.120 -1.501 20.029 1.00 22.15 133 ARG B O 1
ATOM 703 N N . GLU B 1 13 ? 22.426 -0.948 18.300 1.00 23.36 134 GLU B N 1
ATOM 704 C CA . GLU B 1 13 ? 23.400 -0.213 19.145 1.00 22.62 134 GLU B CA 1
ATOM 705 C C . GLU B 1 13 ? 22.731 0.830 20.001 1.00 22.67 134 GLU B C 1
ATOM 706 O O . GLU B 1 13 ? 22.981 0.858 21.210 1.00 21.14 134 GLU B O 1
ATOM 712 N N . LEU B 1 14 ? 21.833 1.630 19.409 1.00 22.08 135 LEU B N 1
ATOM 713 C CA . LEU B 1 14 ? 21.295 2.790 20.123 1.00 23.82 135 LEU B CA 1
ATOM 714 C C . LEU B 1 14 ? 20.108 2.483 21.010 1.00 25.54 135 LEU B C 1
ATOM 715 O O . LEU B 1 14 ? 19.833 3.221 21.976 1.00 26.14 135 LEU B O 1
ATOM 720 N N . GLY B 1 15 ? 19.402 1.417 20.650 1.00 25.84 136 GLY B N 1
ATOM 721 C CA . GLY B 1 15 ? 18.277 0.939 21.401 1.00 27.44 136 GLY B CA 1
ATOM 722 C C . GLY B 1 15 ? 17.052 1.603 20.852 1.00 28.55 136 GLY B C 1
ATOM 723 O O . GLY B 1 15 ? 16.049 1.678 21.527 1.00 27.44 136 GLY B O 1
ATOM 724 N N . ARG B 1 16 ? 17.150 2.148 19.634 1.00 28.46 137 ARG B N 1
ATOM 725 C CA . ARG B 1 16 ? 16.013 2.919 19.085 1.00 28.64 137 ARG B CA 1
ATOM 726 C C . ARG B 1 16 ? 16.052 2.898 17.561 1.00 29.64 137 ARG B C 1
ATOM 727 O O . ARG B 1 16 ? 17.116 2.700 16.969 1.00 27.72 137 ARG B O 1
ATOM 748 N N . LEU B 1 18 ? 16.037 4.664 13.957 1.00 27.15 139 LEU B N 1
ATOM 749 C CA . LEU B 1 18 ? 16.580 5.886 13.408 1.00 24.21 139 LEU B CA 1
ATOM 750 C C . LEU B 1 18 ? 15.534 6.547 12.508 1.00 22.61 139 LEU B C 1
ATOM 751 O O . LEU B 1 18 ? 14.849 5.861 11.708 1.00 21.41 139 LEU B O 1
ATOM 756 N N . SER B 1 19 ? 15.409 7.854 12.641 1.00 19.93 140 SER B N 1
ATOM 757 C CA . SER B 1 19 ? 14.485 8.607 11.772 1.00 19.17 140 SER B CA 1
ATOM 758 C C . SER B 1 19 ? 15.055 8.687 10.347 1.00 19.54 140 SER B C 1
ATOM 759 O O . SER B 1 19 ? 16.253 8.743 10.209 1.00 20.05 140 SER B O 1
ATOM 762 N N . PRO B 1 20 ? 14.193 8.809 9.298 1.00 18.92 141 PRO B N 1
ATOM 763 C CA . PRO B 1 20 ? 14.738 9.099 7.981 1.00 17.60 141 PRO B CA 1
ATOM 764 C C . PRO B 1 20 ? 15.630 10.349 7.929 1.00 17.52 141 PRO B C 1
ATOM 765 O O . PRO B 1 20 ? 16.524 10.399 7.093 1.00 18.21 141 PRO B O 1
ATOM 769 N N . PHE B 1 21 ? 15.386 11.389 8.757 1.00 15.90 142 PHE B N 1
ATOM 770 C CA . PHE B 1 21 ? 16.340 12.525 8.824 1.00 14.66 142 PHE B CA 1
ATOM 771 C C . PHE B 1 21 ? 17.746 12.097 9.253 1.00 14.05 142 PHE B C 1
ATOM 772 O O . PHE B 1 21 ? 18.795 12.614 8.759 1.00 14.90 142 PHE B O 1
ATOM 780 N N . GLU B 1 22 ? 17.773 11.244 10.264 1.00 14.24 143 GLU B N 1
ATOM 781 C CA . GLU B 1 22 ? 19.044 10.715 10.794 1.00 13.28 143 GLU B CA 1
ATOM 782 C C . GLU B 1 22 ? 19.675 9.773 9.760 1.00 14.05 143 GLU B C 1
ATOM 783 O O . GLU B 1 22 ? 20.866 9.776 9.558 1.00 14.03 143 GLU B O 1
ATOM 789 N N . LEU B 1 23 ? 18.901 8.935 9.105 1.00 15.46 144 LEU B N 1
ATOM 790 C CA . LEU B 1 23 ? 19.543 8.085 8.027 1.00 17.64 144 LEU B CA 1
ATOM 791 C C . LEU B 1 23 ? 20.126 8.888 6.879 1.00 17.40 144 LEU B C 1
ATOM 792 O O . LEU B 1 23 ? 21.170 8.578 6.367 1.00 18.24 144 LEU B O 1
ATOM 797 N N . GLU B 1 24 ? 19.437 9.914 6.423 1.00 18.24 145 GLU B N 1
ATOM 798 C CA . GLU B 1 24 ? 20.046 10.784 5.431 1.00 19.05 145 GLU B CA 1
ATOM 799 C C . GLU B 1 24 ? 21.334 11.460 5.948 1.00 19.13 145 GLU B C 1
ATOM 800 O O . GLU B 1 24 ? 22.280 11.621 5.193 1.00 15.23 145 GLU B O 1
ATOM 806 N N . ASP B 1 25 ? 21.350 11.897 7.219 1.00 16.93 146 ASP B N 1
ATOM 807 C CA . ASP B 1 25 ? 22.549 12.548 7.734 1.00 17.15 146 ASP B CA 1
ATOM 808 C C . ASP B 1 25 ? 23.716 11.543 7.942 1.00 16.10 146 ASP B C 1
ATOM 809 O O . ASP B 1 25 ? 24.840 11.930 7.821 1.00 15.57 146 ASP B O 1
ATOM 814 N N . LEU B 1 26 ? 23.396 10.325 8.379 1.00 14.78 147 LEU B N 1
ATOM 815 C CA . LEU B 1 26 ? 24.310 9.218 8.473 1.00 16.83 147 LEU B CA 1
ATOM 816 C C . LEU B 1 26 ? 24.964 8.903 7.085 1.00 17.72 147 LEU B C 1
ATOM 817 O O . LEU B 1 26 ? 26.155 8.605 7.029 1.00 16.74 147 LEU B O 1
ATOM 822 N N . GLN B 1 27 ? 24.180 8.926 5.994 1.00 17.31 148 GLN B N 1
ATOM 823 C CA . GLN B 1 27 ? 24.751 8.826 4.614 1.00 17.60 148 GLN B CA 1
ATOM 824 C C . GLN B 1 27 ? 25.774 9.925 4.361 1.00 18.46 148 GLN B C 1
ATOM 825 O O . GLN B 1 27 ? 26.839 9.646 3.809 1.00 18.70 148 GLN B O 1
ATOM 831 N N . LYS B 1 28 ? 25.497 11.168 4.772 1.00 18.62 149 LYS B N 1
ATOM 832 C CA . LYS B 1 28 ? 26.495 12.223 4.619 1.00 19.35 149 LYS B CA 1
ATOM 833 C C . LYS B 1 28 ? 27.771 11.941 5.427 1.00 19.53 149 LYS B C 1
ATOM 834 O O . LYS B 1 28 ? 28.903 12.132 4.936 1.00 17.91 149 LYS B O 1
ATOM 840 N N . THR B 1 29 ? 27.573 11.532 6.666 1.00 18.22 150 THR B N 1
ATOM 841 C CA . THR B 1 29 ? 28.692 11.118 7.504 1.00 18.44 150 THR B CA 1
ATOM 842 C C . THR B 1 29 ? 29.550 10.036 6.859 1.00 17.56 150 THR B C 1
ATOM 843 O O . THR B 1 29 ? 30.785 10.102 6.927 1.00 17.02 150 THR B O 1
ATOM 847 N N . VAL B 1 30 ? 28.893 9.030 6.305 1.00 17.20 151 VAL B N 1
ATOM 848 C CA . VAL B 1 30 ? 29.645 7.952 5.655 1.00 19.57 151 VAL B CA 1
ATOM 849 C C . VAL B 1 30 ? 30.271 8.332 4.289 1.00 19.75 151 VAL B C 1
ATOM 850 O O . VAL B 1 30 ? 31.459 8.079 4.097 1.00 19.75 151 VAL B O 1
ATOM 854 N N . SER B 1 31 ? 29.508 8.970 3.380 1.00 19.76 152 SER B N 1
ATOM 855 C CA . SER B 1 31 ? 30.024 9.323 2.027 1.00 19.71 152 SER B CA 1
ATOM 856 C C . SER B 1 31 ? 30.710 10.693 1.973 1.00 20.52 152 SER B C 1
ATOM 857 O O . SER B 1 31 ? 31.884 10.782 1.684 1.00 21.44 152 SER B O 1
ATOM 860 N N . ASP B 1 32 ? 30.010 11.766 2.288 1.00 20.65 153 ASP B N 1
ATOM 861 C CA . ASP B 1 32 ? 30.643 13.082 2.150 1.00 21.73 153 ASP B CA 1
ATOM 862 C C . ASP B 1 32 ? 31.825 13.286 3.080 1.00 22.65 153 ASP B C 1
ATOM 863 O O . ASP B 1 32 ? 32.867 13.791 2.622 1.00 22.26 153 ASP B O 1
ATOM 868 N N . ASP B 1 33 ? 31.646 12.925 4.366 1.00 21.75 154 ASP B N 1
ATOM 869 C CA . ASP B 1 33 ? 32.712 13.082 5.399 1.00 21.69 154 ASP B CA 1
ATOM 870 C C . ASP B 1 33 ? 33.720 11.949 5.409 1.00 21.56 154 ASP B C 1
ATOM 871 O O . ASP B 1 33 ? 34.721 12.046 6.142 1.00 19.69 154 ASP B O 1
ATOM 876 N N . LYS B 1 34 ? 33.476 10.883 4.608 1.00 20.00 155 LYS B N 1
ATOM 877 C CA . LYS B 1 34 ? 34.360 9.713 4.549 1.00 19.98 155 LYS B CA 1
ATOM 878 C C . LYS B 1 34 ? 34.662 9.093 5.956 1.00 20.50 155 LYS B C 1
ATOM 879 O O . LYS B 1 34 ? 35.826 8.879 6.365 1.00 20.86 155 LYS B O 1
ATOM 885 N N . THR B 1 35 ? 33.606 8.743 6.692 1.00 18.43 156 THR B N 1
ATOM 886 C CA . THR B 1 35 ? 33.764 8.269 8.043 1.00 17.79 156 THR B CA 1
ATOM 887 C C . THR B 1 35 ? 33.607 6.737 8.014 1.00 19.36 156 THR B C 1
ATOM 888 O O . THR B 1 35 ? 32.597 6.206 7.531 1.00 17.94 156 THR B O 1
ATOM 892 N N . ASP B 1 36 ? 34.591 6.031 8.559 1.00 19.68 157 ASP B N 1
ATOM 893 C CA . ASP B 1 36 ? 34.469 4.569 8.733 1.00 22.68 157 ASP B CA 1
ATOM 894 C C . ASP B 1 36 ? 33.244 4.228 9.583 1.00 22.28 157 ASP B C 1
ATOM 895 O O . ASP B 1 36 ? 33.058 4.792 10.679 1.00 22.80 157 ASP B O 1
ATOM 900 N N . PRO B 1 37 ? 32.390 3.314 9.074 1.00 24.19 158 PRO B N 1
ATOM 901 C CA . PRO B 1 37 ? 31.187 2.893 9.802 1.00 22.17 158 PRO B CA 1
ATOM 902 C C . PRO B 1 37 ? 31.495 2.321 11.180 1.00 21.67 158 PRO B C 1
ATOM 903 O O . PRO B 1 37 ? 30.646 2.362 12.065 1.00 20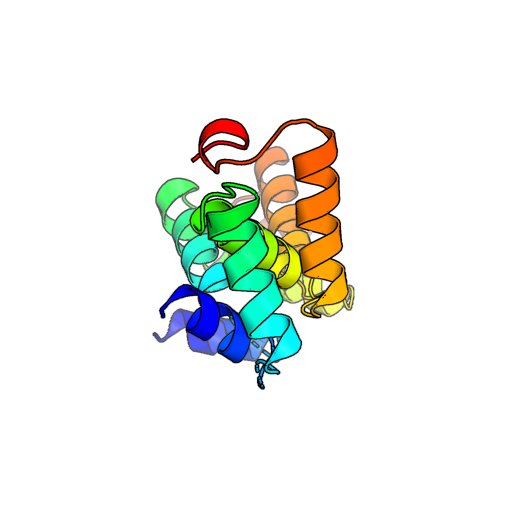.13 158 PRO B O 1
ATOM 907 N N . ASP B 1 38 ? 32.694 1.780 11.390 1.00 21.82 159 ASP B N 1
ATOM 908 C CA . ASP B 1 38 ? 33.095 1.352 12.733 1.00 20.59 159 ASP B CA 1
ATOM 909 C C . ASP B 1 38 ? 33.368 2.545 13.670 1.00 18.78 159 ASP B C 1
ATOM 910 O O . ASP B 1 38 ? 33.164 2.442 14.871 1.00 16.98 159 ASP B O 1
ATOM 915 N N . LEU B 1 39 ? 33.791 3.688 13.145 1.00 16.09 160 LEU B N 1
ATOM 916 C CA . LEU B 1 39 ? 33.920 4.824 14.034 1.00 16.50 160 LEU B CA 1
ATOM 917 C C . LEU B 1 39 ? 32.528 5.394 14.422 1.00 15.60 160 LEU B C 1
ATOM 918 O O . LEU B 1 39 ? 32.333 5.913 15.532 1.00 15.03 160 LEU B O 1
ATOM 923 N N . VAL B 1 40 ? 31.607 5.373 13.466 1.00 14.92 161 VAL B N 1
ATOM 924 C CA . VAL B 1 40 ? 30.227 5.737 13.742 1.00 14.78 161 VAL B CA 1
ATOM 925 C C . VAL B 1 40 ? 29.708 4.845 14.865 1.00 16.51 161 VAL B C 1
ATOM 926 O O . VAL B 1 40 ? 29.113 5.361 15.838 1.00 16.38 161 VAL B O 1
ATOM 930 N N . ARG B 1 41 ? 29.930 3.520 14.752 1.00 15.11 162 ARG B N 1
ATOM 931 C CA . ARG B 1 41 ? 29.476 2.591 15.769 1.00 15.98 162 ARG B CA 1
ATOM 932 C C . ARG B 1 41 ? 30.031 2.990 17.152 1.00 15.72 162 ARG B C 1
ATOM 933 O O . ARG B 1 41 ? 29.265 3.035 18.135 1.00 13.42 162 ARG B O 1
ATOM 941 N N . SER B 1 42 ? 31.345 3.252 17.255 1.00 14.12 163 SER B N 1
ATOM 942 C CA . SER B 1 42 ? 31.842 3.706 18.528 1.00 16.02 163 SER B CA 1
ATOM 943 C C . SER B 1 42 ? 31.320 5.072 19.024 1.00 15.01 163 SER B C 1
ATOM 944 O O . SER B 1 42 ? 31.274 5.288 20.228 1.00 15.17 163 SER B O 1
ATOM 947 N N . ALA B 1 43 ? 30.913 5.993 18.140 1.00 14.56 164 ALA B N 1
ATOM 948 C CA . ALA B 1 43 ? 30.237 7.266 18.599 1.00 12.73 164 ALA B CA 1
ATOM 949 C C . ALA B 1 43 ? 28.863 6.926 19.160 1.00 10.96 164 ALA B C 1
ATOM 950 O O . ALA B 1 43 ? 28.441 7.517 20.138 1.00 9.74 164 ALA B O 1
ATOM 952 N N . LEU B 1 44 ? 28.188 5.923 18.592 1.00 10.11 165 LEU B N 1
ATOM 953 C CA . LEU B 1 44 ? 26.869 5.426 19.155 1.00 12.35 165 LEU B CA 1
ATOM 954 C C . LEU B 1 44 ? 27.022 4.865 20.575 1.00 12.88 165 LEU B C 1
ATOM 955 O O . LEU B 1 44 ? 26.234 5.168 21.455 1.00 12.25 165 LEU B O 1
ATOM 960 N N . ARG B 1 45 ? 28.061 4.049 20.790 1.00 13.93 166 ARG B N 1
ATOM 961 C CA . ARG B 1 45 ? 28.447 3.562 22.127 1.00 13.55 166 ARG B CA 1
ATOM 962 C C . ARG B 1 45 ? 28.795 4.615 23.120 1.00 11.86 166 ARG B C 1
ATOM 963 O O . ARG B 1 45 ? 28.355 4.550 24.253 1.00 14.10 166 ARG B O 1
ATOM 971 N N . GLU B 1 46 ? 29.602 5.577 22.723 1.00 11.61 167 GLU B N 1
ATOM 972 C CA . GLU B 1 46 ? 29.848 6.765 23.562 1.00 12.10 167 GLU B CA 1
ATOM 973 C C . GLU B 1 46 ? 28.583 7.541 23.943 1.00 12.52 167 GLU B C 1
ATOM 974 O O . GLU B 1 46 ? 28.425 7.972 25.107 1.00 13.26 167 GLU B O 1
ATOM 980 N N . ALA B 1 47 ? 27.687 7.751 22.973 1.00 11.33 168 ALA B N 1
ATOM 981 C CA . ALA B 1 47 ? 26.405 8.438 23.256 1.00 11.49 168 ALA B CA 1
ATOM 982 C C . ALA B 1 47 ? 25.590 7.649 24.330 1.00 12.48 168 ALA B C 1
ATOM 983 O O . ALA B 1 47 ? 25.041 8.249 25.257 1.00 13.27 168 ALA B O 1
ATOM 985 N N . VAL B 1 48 ? 25.470 6.327 24.129 1.00 12.40 169 VAL B N 1
ATOM 986 C CA . VAL B 1 48 ? 24.824 5.384 25.085 1.00 12.54 169 VAL B CA 1
ATOM 987 C C . VAL B 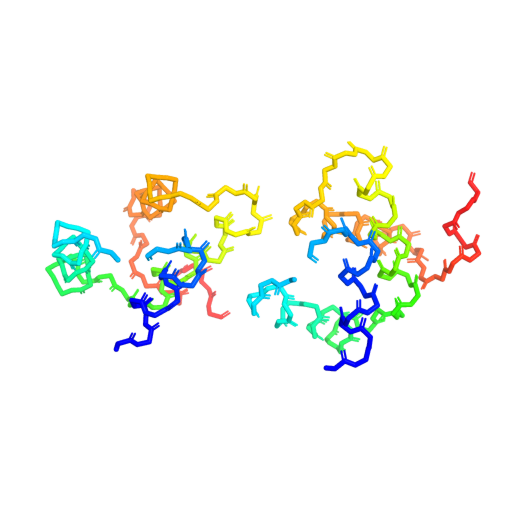1 48 ? 25.486 5.476 26.507 1.00 12.33 169 VAL B C 1
ATOM 988 O O . VAL B 1 48 ? 24.779 5.734 27.517 1.00 13.85 169 VAL B O 1
ATOM 992 N N . PHE B 1 49 ? 26.809 5.339 26.544 1.00 13.38 170 PHE B N 1
ATOM 993 C CA . PHE B 1 49 ? 27.616 5.499 27.752 1.00 13.65 170 PHE B CA 1
ATOM 994 C C . PHE B 1 49 ? 27.266 6.781 28.513 1.00 15.85 170 PHE B C 1
ATOM 995 O O . PHE B 1 49 ? 27.335 6.783 29.751 1.00 17.11 170 PHE B O 1
ATOM 1003 N N . ASN B 1 50 ? 26.992 7.887 27.781 1.00 14.90 171 ASN B N 1
ATOM 1004 C CA . ASN B 1 50 ? 26.649 9.179 28.381 1.00 15.41 171 ASN B CA 1
ATOM 1005 C C . ASN B 1 50 ? 25.168 9.430 28.643 1.00 15.10 171 ASN B C 1
ATOM 1006 O O . ASN B 1 50 ? 24.823 10.517 29.173 1.00 13.96 171 ASN B O 1
ATOM 1011 N N . GLY B 1 51 ? 24.345 8.451 28.262 1.00 14.48 172 GLY B N 1
ATOM 1012 C CA . GLY B 1 51 ? 22.899 8.470 28.376 1.00 15.68 172 GLY B CA 1
ATOM 1013 C C . GLY B 1 51 ? 22.254 9.495 27.456 1.00 16.69 172 GLY B C 1
ATOM 1014 O O . GLY B 1 51 ? 21.181 9.986 27.767 1.00 16.57 172 GLY B O 1
ATOM 1015 N N . LYS B 1 52 ? 22.897 9.846 26.333 1.00 17.47 173 LYS B N 1
ATOM 1016 C CA . LYS B 1 52 ? 22.392 10.940 25.451 1.00 18.55 173 LYS B CA 1
ATOM 1017 C C . LYS B 1 52 ? 22.489 10.452 24.043 1.00 16.88 173 LYS B C 1
ATOM 1018 O O . LYS B 1 52 ? 23.546 10.571 23.434 1.00 17.35 173 LYS B O 1
ATOM 1024 N N . THR B 1 53 ? 21.436 9.851 23.534 1.00 16.08 174 THR B N 1
ATOM 1025 C CA . THR B 1 53 ? 21.528 9.169 22.263 1.00 17.76 174 THR B CA 1
ATOM 1026 C C . THR B 1 53 ? 20.843 9.952 21.143 1.00 16.85 174 THR B C 1
ATOM 1027 O O . THR B 1 53 ? 20.481 9.396 20.110 1.00 18.45 174 THR B O 1
ATOM 1031 N N . ASN B 1 54 ? 20.700 11.244 21.316 1.00 15.99 175 ASN B N 1
ATOM 1032 C CA . ASN B 1 54 ? 20.135 12.008 20.232 1.00 16.45 175 ASN B CA 1
ATOM 1033 C C . ASN B 1 54 ? 21.223 12.228 19.181 1.00 14.84 175 ASN B C 1
ATOM 1034 O O . ASN B 1 54 ? 22.437 12.135 19.445 1.00 13.43 175 ASN B O 1
ATOM 1039 N N . TRP B 1 55 ? 20.774 12.518 17.981 1.00 14.16 176 TRP B N 1
ATOM 1040 C CA . TRP B 1 55 ? 21.641 12.608 16.827 1.00 12.34 176 TRP B CA 1
ATOM 1041 C C . TRP B 1 55 ? 22.635 13.751 16.900 1.00 13.48 176 TRP B C 1
ATOM 1042 O O . TRP B 1 55 ? 23.784 13.610 16.467 1.00 12.58 176 TRP B O 1
ATOM 1053 N N . ASN B 1 56 ? 22.246 14.918 17.429 1.00 13.61 177 ASN B N 1
ATOM 1054 C CA . ASN B 1 56 ? 23.187 16.021 17.517 1.00 13.29 177 ASN B CA 1
ATOM 1055 C C . ASN B 1 56 ? 24.386 15.669 18.456 1.00 13.85 177 ASN B C 1
ATOM 1056 O O . ASN B 1 56 ? 25.516 16.127 18.271 1.00 11.91 177 ASN B O 1
ATOM 1061 N N . TYR B 1 57 ? 24.138 14.887 19.498 1.00 13.85 178 TYR B N 1
ATOM 1062 C CA . TYR B 1 57 ? 25.235 14.539 20.390 1.00 13.68 178 TYR B CA 1
ATOM 1063 C C . TYR B 1 57 ? 26.163 13.495 19.672 1.00 12.77 178 TYR B C 1
ATOM 1064 O O . TYR 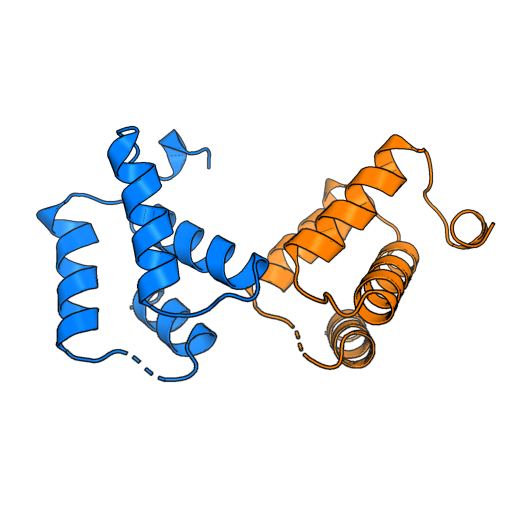B 1 57 ? 27.373 13.666 19.654 1.00 13.65 178 TYR B O 1
ATOM 1073 N N . ILE B 1 58 ? 25.585 12.504 18.996 1.00 11.67 179 ILE B N 1
ATOM 1074 C CA . ILE B 1 58 ? 26.351 11.586 18.195 1.00 11.74 179 ILE B CA 1
ATOM 1075 C C . ILE B 1 58 ? 27.221 12.365 17.153 1.00 12.23 179 ILE B C 1
ATOM 1076 O O . ILE B 1 58 ? 28.445 12.111 17.032 1.00 11.17 179 ILE B O 1
ATOM 1081 N N . GLN B 1 59 ? 26.602 13.328 16.454 1.00 11.19 180 GLN B N 1
ATOM 1082 C CA . GLN B 1 59 ? 27.341 14.172 15.514 1.00 12.95 180 GLN B CA 1
ATOM 1083 C C . GLN B 1 59 ? 28.396 15.014 16.150 1.00 11.84 180 GLN B C 1
ATOM 1084 O O . GLN B 1 59 ? 29.503 15.123 15.596 1.00 10.70 180 GLN B O 1
ATOM 1090 N N . ALA B 1 60 ? 28.103 15.602 17.332 1.00 11.37 181 ALA B N 1
ATOM 1091 C CA . ALA B 1 60 ? 29.144 16.291 18.082 1.00 12.27 181 ALA B CA 1
ATOM 1092 C C . ALA B 1 60 ? 30.382 15.461 18.399 1.00 12.44 181 ALA B C 1
ATOM 1093 O O . ALA B 1 60 ? 31.528 15.934 18.271 1.00 12.79 181 ALA B O 1
ATOM 1095 N N . ILE B 1 61 ? 30.143 14.232 18.842 1.00 12.76 182 ILE B N 1
ATOM 1096 C CA . ILE B 1 61 ? 31.207 13.323 19.192 1.00 10.72 182 ILE B CA 1
ATOM 1097 C C . ILE B 1 61 ? 32.055 13.075 17.935 1.00 10.33 182 ILE B C 1
ATOM 1098 O O . ILE B 1 61 ? 33.288 13.196 17.987 1.00 11.41 182 ILE B O 1
ATOM 1103 N N . LEU B 1 62 ? 31.408 12.733 16.813 1.00 9.62 183 LEU B N 1
ATOM 1104 C CA . LEU B 1 62 ? 32.135 12.440 15.562 1.00 11.00 183 LEU B CA 1
ATOM 1105 C C . LEU B 1 62 ? 32.952 13.637 15.083 1.00 11.12 183 LEU B C 1
ATOM 1106 O O . LEU B 1 62 ? 34.080 13.506 14.591 1.00 11.42 183 LEU B O 1
ATOM 1111 N N . ARG B 1 63 ? 32.334 14.805 15.132 1.00 12.39 184 ARG B N 1
ATOM 1112 C CA . ARG B 1 63 ? 33.016 16.014 14.723 1.00 14.89 184 ARG B CA 1
ATOM 1113 C C . ARG B 1 63 ? 34.256 16.294 15.605 1.00 14.76 184 ARG B C 1
ATOM 1114 O O . ARG B 1 63 ? 35.315 16.694 15.081 1.00 14.01 184 ARG B O 1
ATOM 1122 N N . ASN B 1 64 ? 34.132 16.136 16.930 1.00 13.42 185 ASN B N 1
ATOM 1123 C CA . ASN B 1 64 ? 35.317 16.304 17.803 1.00 13.46 185 ASN B CA 1
ATOM 1124 C C . ASN B 1 64 ? 36.417 15.268 17.456 1.00 13.40 185 ASN B C 1
ATOM 1125 O O . ASN B 1 64 ? 37.568 15.652 17.378 1.00 12.78 185 ASN B O 1
ATOM 1130 N N . TRP B 1 65 ? 36.064 13.997 17.201 1.00 12.29 186 TRP B N 1
ATOM 1131 C CA . TRP B 1 65 ? 37.090 13.021 16.843 1.00 13.38 186 TRP B CA 1
ATOM 1132 C C . TRP B 1 65 ? 37.799 13.452 15.533 1.00 13.91 186 TRP B C 1
ATOM 1133 O O . TRP B 1 65 ? 38.988 13.332 15.414 1.00 13.00 186 TRP B O 1
ATOM 1144 N N . ARG B 1 66 ? 37.038 13.907 14.537 1.00 14.06 187 ARG B N 1
ATOM 1145 C CA . ARG B 1 66 ? 37.627 14.431 13.290 1.00 13.98 187 ARG B CA 1
ATOM 1146 C C . ARG B 1 66 ? 38.657 15.560 13.498 1.00 12.14 187 ARG B C 1
ATOM 1147 O O . ARG B 1 66 ? 39.691 15.539 12.839 1.00 12.01 187 ARG B O 1
ATOM 1155 N N . HIS B 1 67 ? 38.316 16.563 14.314 1.00 12.94 188 HIS B N 1
ATOM 1156 C CA . HIS B 1 67 ? 39.216 17.655 14.762 1.00 14.35 188 HIS B CA 1
ATOM 1157 C C . HIS B 1 67 ? 40.495 17.052 15.335 1.00 13.44 188 HIS B C 1
ATOM 1158 O O . HIS B 1 67 ? 41.601 17.556 15.150 1.00 12.50 188 HIS B O 1
ATOM 1165 N N . GLU B 1 68 ? 40.321 16.030 16.177 1.00 11.55 189 GLU B N 1
ATOM 1166 C CA . GLU B 1 68 ? 41.467 15.387 16.817 1.00 11.86 189 GLU B CA 1
ATOM 1167 C C . GLU B 1 68 ? 42.258 14.391 15.945 1.00 13.29 189 GLU B C 1
ATOM 1168 O O . GLU B 1 68 ? 43.205 13.800 16.446 1.00 11.31 189 GLU B O 1
ATOM 1174 N N . GLY B 1 69 ? 41.918 14.239 14.647 1.00 12.47 190 GLY B N 1
ATOM 1175 C CA . GLY B 1 69 ? 42.661 13.291 13.786 1.00 11.67 190 GLY B CA 1
ATOM 1176 C C . GLY B 1 69 ? 42.280 11.850 14.052 1.00 13.71 190 GLY B C 1
ATOM 1177 O O . GLY B 1 69 ? 42.980 10.916 13.645 1.00 13.59 190 GLY B O 1
ATOM 1178 N N . ILE B 1 70 ? 41.215 11.642 14.833 1.00 15.47 191 ILE B N 1
ATOM 1179 C CA . ILE B 1 70 ? 40.821 10.284 15.269 1.00 16.13 191 ILE B CA 1
ATOM 1180 C C . ILE B 1 70 ? 39.917 9.736 14.126 1.00 18.77 191 ILE B C 1
ATOM 1181 O O . ILE B 1 70 ? 38.820 10.273 13.859 1.00 19.35 191 ILE B O 1
ATOM 1186 N N . SER B 1 71 ? 40.385 8.694 13.433 1.00 20.91 192 SER B N 1
ATOM 1187 C CA . SER B 1 71 ? 39.669 8.146 12.281 1.00 22.70 192 SER B CA 1
ATOM 1188 C C . SER B 1 71 ? 39.298 6.642 12.387 1.00 25.56 192 SER B C 1
ATOM 1189 O O . SER B 1 71 ? 38.474 6.172 11.615 1.00 26.04 192 SER B O 1
ATOM 1192 N N . THR B 1 72 ? 39.899 5.926 13.335 1.00 26.32 193 THR B N 1
ATOM 1193 C CA . THR B 1 72 ? 39.799 4.483 13.470 1.00 29.64 193 THR B CA 1
ATOM 1194 C C . THR B 1 72 ? 39.530 4.132 14.941 1.00 30.85 193 THR B C 1
ATOM 1195 O O . THR B 1 72 ? 39.818 4.916 15.871 1.00 30.23 193 THR B O 1
ATOM 1199 N N . LEU B 1 73 ? 39.011 2.927 15.132 1.00 33.03 194 LEU B N 1
ATOM 1200 C CA . LEU B 1 73 ? 38.677 2.341 16.442 1.00 34.17 194 LEU B CA 1
ATOM 1201 C C . LEU B 1 73 ? 39.805 2.260 17.433 1.00 34.54 194 LEU B C 1
ATOM 1202 O O . LEU B 1 73 ? 39.590 2.545 18.604 1.00 35.11 194 LEU B O 1
ATOM 1207 N N . ARG B 1 74 ? 40.988 1.837 17.001 1.00 35.26 195 ARG B N 1
ATOM 1208 C CA . ARG B 1 74 ? 42.119 1.739 17.928 1.00 36.39 195 ARG B CA 1
ATOM 1209 C C . ARG B 1 74 ? 42.381 3.088 18.612 1.00 35.16 195 ARG B C 1
ATOM 1210 O O . ARG B 1 74 ? 42.635 3.117 19.820 1.00 34.06 195 ARG B O 1
ATOM 1218 N N . GLN B 1 75 ? 42.224 4.186 17.855 1.00 34.55 196 GLN B N 1
ATOM 1219 C CA . GLN B 1 75 ? 42.430 5.577 18.363 1.00 33.52 196 GLN B CA 1
ATOM 1220 C C . GLN B 1 75 ? 41.386 5.983 19.396 1.00 34.77 196 GLN B C 1
ATOM 1221 O O . GLN B 1 75 ? 41.705 6.656 20.382 1.00 33.87 196 GLN B O 1
ATOM 1227 N N . VAL B 1 76 ? 40.148 5.533 19.187 1.00 34.96 197 VAL B N 1
ATOM 1228 C CA . VAL B 1 76 ? 39.103 5.622 20.183 1.00 37.46 197 VAL B CA 1
ATOM 1229 C C . VAL B 1 76 ? 39.343 4.418 21.106 1.00 39.81 197 VAL B C 1
ATOM 1230 O O . VAL B 1 76 ? 38.994 3.269 20.756 1.00 42.66 197 VAL B O 1
ATOM 1234 N N . GLU B 1 77 ? 39.932 4.646 22.252 1.00 41.14 198 GLU B N 1
ATOM 1235 C CA . GLU B 1 77 ? 40.076 3.590 23.252 1.00 43.18 198 GLU B CA 1
ATOM 1236 C C . GLU B 1 77 ? 41.103 3.912 24.295 1.00 43.83 198 GLU B C 1
ATOM 1237 O O . GLU B 1 77 ? 40.975 3.458 25.423 1.00 44.49 198 GLU B O 1
ATOM 1243 N N . GLU B 1 78 ? 42.120 4.670 23.884 1.00 45.44 199 GLU B N 1
ATOM 1244 C CA . GLU B 1 78 ? 43.116 5.304 24.759 1.00 46.84 199 GLU B CA 1
ATOM 1245 C C . GLU B 1 78 ? 42.398 6.319 25.727 1.00 47.81 199 GLU B C 1
ATOM 1246 O O . GLU B 1 78 ? 42.731 6.554 26.922 1.00 46.99 199 GLU B O 1
#

B-factor: mean 24.87, std 10.62, range [6.51, 62.93]